Protein AF-A0A3S4IKL4-F1 (afdb_monomer_lite)

Structure (mmCIF, N/CA/C/O backbone):
data_AF-A0A3S4IKL4-F1
#
_entry.id   AF-A0A3S4IKL4-F1
#
loop_
_atom_site.group_PDB
_atom_site.id
_atom_site.type_symbol
_atom_site.label_atom_id
_atom_site.label_alt_id
_atom_site.label_comp_id
_atom_site.label_asym_id
_atom_site.label_entity_id
_atom_site.label_seq_id
_atom_site.pdbx_PDB_ins_code
_atom_site.Cartn_x
_atom_site.Cartn_y
_atom_site.Cartn_z
_atom_site.occupancy
_atom_site.B_iso_or_equiv
_atom_site.auth_seq_id
_atom_site.auth_comp_id
_atom_site.auth_asym_id
_atom_site.auth_atom_id
_atom_site.pdbx_PDB_model_num
ATOM 1 N N . MET A 1 1 ? 14.413 -6.786 5.795 1.00 59.91 1 MET A N 1
ATOM 2 C CA . MET A 1 1 ? 14.677 -5.980 7.007 1.00 59.91 1 MET A CA 1
ATOM 3 C C . MET A 1 1 ? 13.807 -4.723 7.030 1.00 59.91 1 MET A C 1
ATOM 5 O O . MET A 1 1 ? 12.989 -4.625 7.927 1.00 59.91 1 MET A O 1
ATOM 9 N N . GLY A 1 2 ? 13.893 -3.813 6.045 1.00 69.00 2 GLY A N 1
ATOM 10 C CA .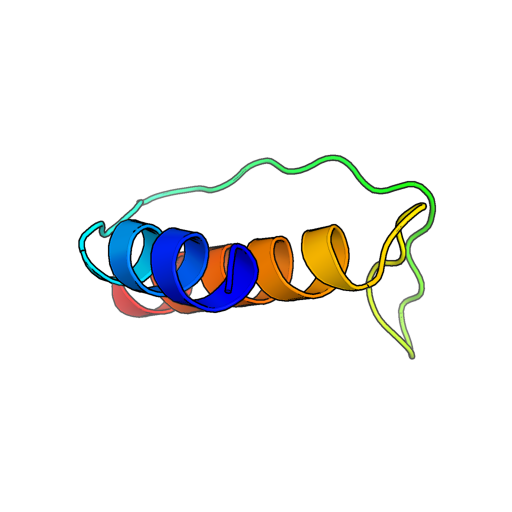 GLY A 1 2 ? 13.083 -2.576 6.050 1.00 69.00 2 GLY A CA 1
ATOM 11 C C . GLY A 1 2 ? 11.564 -2.772 5.917 1.00 69.00 2 GLY A C 1
ATOM 12 O O . GLY A 1 2 ? 10.801 -2.060 6.559 1.00 69.00 2 GLY A O 1
ATOM 13 N N . GLU A 1 3 ? 11.119 -3.755 5.126 1.00 75.00 3 GLU A N 1
ATOM 14 C CA . GLU A 1 3 ? 9.684 -4.021 4.904 1.00 75.00 3 GLU A CA 1
ATOM 15 C C . GLU A 1 3 ? 8.970 -4.447 6.184 1.00 75.00 3 GLU A C 1
ATOM 17 O O . GLU A 1 3 ? 7.928 -3.901 6.519 1.00 75.00 3 GLU A O 1
ATOM 22 N N . SER A 1 4 ? 9.579 -5.345 6.958 1.00 81.31 4 SER A N 1
ATOM 23 C CA . SER A 1 4 ? 9.011 -5.861 8.204 1.00 81.31 4 SER A CA 1
ATOM 24 C C . SER A 1 4 ? 8.731 -4.754 9.227 1.00 81.31 4 SER A C 1
ATOM 26 O O . SER A 1 4 ? 7.629 -4.702 9.762 1.00 81.31 4 SER A O 1
ATOM 28 N N . LEU A 1 5 ? 9.671 -3.821 9.431 1.00 84.38 5 LEU A N 1
ATOM 29 C CA . LEU A 1 5 ? 9.478 -2.700 10.359 1.00 84.38 5 LEU A CA 1
ATOM 30 C C . LEU A 1 5 ? 8.377 -1.743 9.879 1.00 84.38 5 LEU A C 1
ATOM 32 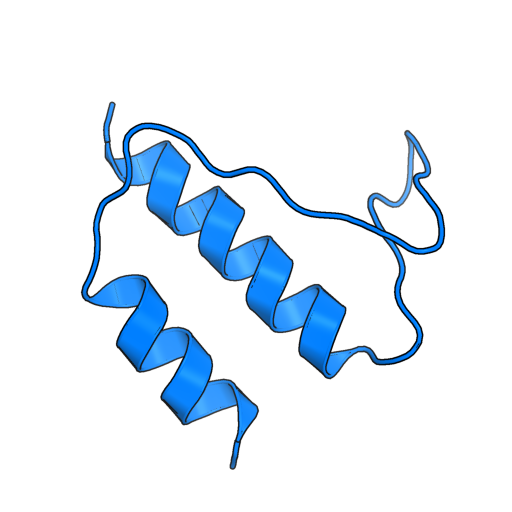O O . LEU A 1 5 ? 7.535 -1.322 10.667 1.00 84.38 5 LEU A O 1
ATOM 36 N N . ALA A 1 6 ? 8.347 -1.422 8.581 1.00 83.44 6 ALA A N 1
ATOM 37 C CA . ALA A 1 6 ? 7.307 -0.564 8.016 1.00 83.44 6 ALA A CA 1
ATOM 38 C C . ALA A 1 6 ? 5.907 -1.183 8.181 1.00 83.44 6 ALA A C 1
ATOM 40 O O . ALA A 1 6 ? 4.956 -0.489 8.539 1.00 83.44 6 ALA A O 1
ATOM 41 N N . LEU A 1 7 ? 5.787 -2.496 7.969 1.00 82.94 7 LEU A N 1
ATOM 42 C CA . LEU A 1 7 ? 4.538 -3.235 8.145 1.00 82.94 7 LEU A CA 1
ATOM 43 C C . LEU A 1 7 ? 4.094 -3.293 9.613 1.00 82.94 7 LEU A C 1
ATOM 45 O O . LEU A 1 7 ? 2.910 -3.109 9.892 1.00 82.94 7 LEU A O 1
ATOM 49 N N . GLU A 1 8 ? 5.017 -3.521 10.550 1.00 85.06 8 GLU A N 1
ATOM 50 C CA . GLU A 1 8 ? 4.733 -3.477 11.992 1.00 85.06 8 GLU A CA 1
ATOM 51 C C . GLU A 1 8 ? 4.215 -2.101 12.416 1.00 85.06 8 GLU A C 1
ATOM 53 O O . GLU A 1 8 ? 3.186 -2.009 13.085 1.00 85.06 8 GLU A O 1
ATOM 58 N N . MET A 1 9 ? 4.869 -1.032 11.954 1.00 83.25 9 MET A N 1
ATOM 59 C CA . MET A 1 9 ? 4.436 0.337 12.226 1.00 83.25 9 MET A CA 1
ATOM 60 C C . MET A 1 9 ? 3.042 0.613 11.658 1.00 83.25 9 MET A C 1
ATOM 62 O O . MET A 1 9 ? 2.197 1.140 12.370 1.00 83.25 9 MET A O 1
ATOM 66 N N . ILE A 1 10 ? 2.762 0.225 10.410 1.00 84.75 10 ILE A N 1
ATOM 67 C CA . ILE A 1 10 ? 1.439 0.414 9.790 1.00 84.75 10 ILE A CA 1
ATOM 68 C C . ILE A 1 10 ? 0.352 -0.352 10.546 1.00 84.75 10 ILE A C 1
ATOM 70 O O . ILE A 1 10 ? -0.750 0.160 10.727 1.00 84.75 10 ILE A O 1
ATOM 74 N N . ASN A 1 11 ? 0.650 -1.563 11.018 1.00 79.50 11 ASN A N 1
ATOM 75 C CA . ASN A 1 11 ? -0.310 -2.360 11.776 1.00 79.50 11 ASN A CA 1
ATOM 76 C C . ASN A 1 11 ? -0.638 -1.783 13.158 1.00 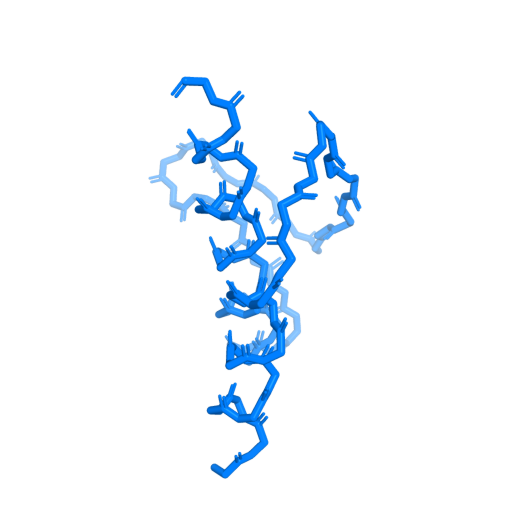79.50 11 ASN A C 1
ATOM 78 O O . ASN A 1 11 ? -1.688 -2.119 13.700 1.00 79.50 11 ASN A O 1
ATOM 82 N N . ALA A 1 12 ? 0.207 -0.908 13.706 1.00 84.12 12 ALA A N 1
ATOM 83 C CA . ALA A 1 12 ? -0.064 -0.218 14.963 1.00 84.12 12 ALA A CA 1
ATOM 84 C C . ALA A 1 12 ? -1.088 0.928 14.830 1.00 84.12 12 ALA A C 1
ATOM 86 O O . ALA A 1 12 ? -1.566 1.428 15.848 1.00 84.12 12 ALA A O 1
ATOM 87 N N . PHE A 1 13 ? -1.444 1.343 13.607 1.00 75.44 13 PHE A N 1
ATOM 88 C CA . PHE A 1 13 ? -2.388 2.435 13.366 1.00 75.44 13 PHE A CA 1
ATOM 89 C C . PHE A 1 13 ? -3.671 1.952 12.678 1.00 75.44 13 PHE A C 1
ATOM 91 O O . PHE A 1 13 ? -3.663 1.057 11.831 1.00 75.44 13 PHE A O 1
ATOM 98 N N . ALA A 1 14 ? -4.784 2.595 13.029 1.00 76.00 14 ALA A N 1
ATOM 99 C CA . ALA A 1 14 ? -6.055 2.501 12.321 1.00 76.00 14 ALA A CA 1
ATOM 100 C C . ALA A 1 14 ? -6.343 3.859 11.674 1.00 76.00 14 ALA A C 1
ATOM 102 O O . ALA A 1 14 ? -6.180 4.898 12.318 1.00 76.00 14 ALA A O 1
ATOM 103 N N . VAL A 1 15 ? -6.735 3.856 10.401 1.00 75.75 15 VAL A N 1
ATOM 104 C CA . VAL A 1 15 ? -6.950 5.086 9.629 1.00 75.75 15 VAL A CA 1
ATOM 105 C C . VAL A 1 15 ? -8.309 5.059 8.938 1.00 75.75 15 VAL A C 1
ATOM 107 O O . VAL A 1 15 ? -8.654 4.099 8.252 1.00 75.75 15 VAL A O 1
ATOM 110 N N . GLU A 1 16 ? -9.070 6.148 9.080 1.00 80.88 16 GLU A N 1
ATOM 111 C CA . GLU A 1 16 ? -10.388 6.278 8.442 1.00 80.88 16 GLU A CA 1
ATOM 112 C C . GLU A 1 16 ? -10.271 6.326 6.915 1.00 80.88 16 GLU A C 1
ATOM 114 O O . GLU A 1 16 ? -11.152 5.836 6.225 1.00 80.88 16 GLU A O 1
ATOM 119 N N . ARG A 1 17 ? -9.203 6.914 6.359 1.00 81.62 17 ARG A N 1
ATOM 120 C CA . ARG A 1 17 ? -8.975 7.000 4.906 1.00 81.62 17 ARG A CA 1
ATOM 121 C C . ARG A 1 17 ? -7.489 6.966 4.584 1.00 81.62 17 ARG A C 1
ATOM 123 O O . ARG A 1 17 ? -6.675 7.477 5.349 1.00 81.62 17 ARG A O 1
ATOM 130 N N . ALA A 1 18 ? -7.155 6.426 3.414 1.00 81.38 18 ALA A N 1
ATOM 131 C CA . ALA A 1 18 ? -5.804 6.438 2.865 1.00 81.38 18 ALA A CA 1
ATOM 132 C C . ALA A 1 18 ? -5.812 6.974 1.426 1.00 81.38 18 ALA A C 1
ATOM 134 O O . ALA A 1 18 ? -6.658 6.593 0.619 1.00 81.38 18 ALA A O 1
ATOM 135 N N . PHE A 1 19 ? -4.843 7.834 1.107 1.00 84.38 19 PHE A N 1
ATOM 136 C CA . PHE A 1 19 ? -4.585 8.326 -0.247 1.00 84.38 19 PHE A CA 1
ATOM 137 C C . PHE A 1 19 ? -3.168 7.933 -0.638 1.00 84.38 19 PHE A C 1
ATOM 139 O O . PHE A 1 19 ? -2.228 8.178 0.118 1.00 84.38 19 PHE A O 1
ATOM 146 N N . ILE A 1 20 ? -3.013 7.305 -1.800 1.00 86.44 20 ILE A N 1
ATOM 147 C CA . ILE A 1 20 ? -1.730 6.760 -2.233 1.00 86.44 20 ILE A CA 1
ATOM 148 C C . ILE A 1 20 ? -1.576 6.981 -3.738 1.00 86.44 20 ILE A C 1
ATOM 150 O O . ILE A 1 20 ? -2.502 6.715 -4.501 1.00 86.44 20 ILE A O 1
ATOM 154 N N . SER A 1 21 ? -0.405 7.445 -4.171 1.00 89.69 21 SER A N 1
ATOM 155 C CA . SER A 1 21 ? -0.026 7.443 -5.586 1.00 89.69 21 SER A CA 1
ATOM 156 C C . SER A 1 21 ? 0.408 6.045 -6.034 1.00 89.69 21 SER A C 1
ATOM 158 O O . SER A 1 21 ? 0.796 5.207 -5.219 1.00 89.69 21 SER A O 1
ATOM 160 N N . 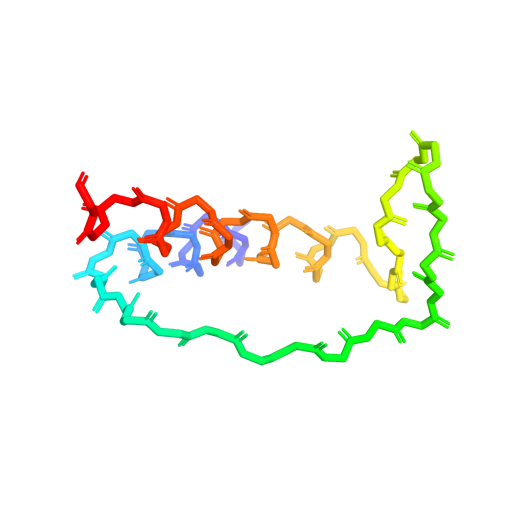CYS A 1 22 ? 0.383 5.780 -7.334 1.00 91.38 22 CYS A N 1
ATOM 161 C CA . CYS A 1 22 ? 1.014 4.607 -7.937 1.00 91.38 22 CYS A CA 1
ATOM 162 C C . CYS A 1 22 ? 1.543 4.967 -9.323 1.00 91.38 22 CYS A C 1
ATOM 164 O O . CYS A 1 22 ? 1.099 5.959 -9.904 1.00 91.38 22 CYS A O 1
ATOM 166 N N . ASP A 1 23 ? 2.488 4.178 -9.829 1.00 92.81 23 ASP A N 1
ATOM 167 C CA . ASP A 1 23 ? 3.061 4.428 -11.156 1.00 92.81 23 ASP A CA 1
ATOM 168 C C . ASP A 1 23 ? 2.115 3.913 -12.244 1.00 92.81 23 ASP A C 1
ATOM 170 O O . ASP A 1 23 ? 1.956 4.543 -13.288 1.00 92.81 23 ASP A O 1
ATOM 174 N N . ALA A 1 24 ? 1.439 2.791 -11.974 1.00 91.19 24 ALA A N 1
ATOM 175 C CA . ALA A 1 24 ? 0.335 2.305 -12.789 1.00 91.19 24 ALA A CA 1
ATOM 176 C C . ALA A 1 24 ? -0.707 1.554 -11.947 1.00 91.19 24 ALA A C 1
ATOM 178 O O . ALA A 1 24 ? -0.399 0.975 -10.900 1.00 91.19 24 ALA A O 1
ATOM 179 N N . LEU A 1 25 ? -1.943 1.557 -12.449 1.00 90.25 25 LEU A N 1
ATOM 180 C CA . LEU A 1 25 ? -3.084 0.834 -11.900 1.00 90.25 25 LEU A CA 1
ATOM 181 C C . LEU A 1 25 ? -3.689 -0.056 -12.987 1.00 90.25 25 LEU A C 1
ATOM 183 O O . LEU A 1 25 ? -4.011 0.408 -14.080 1.00 90.25 25 LEU A O 1
ATOM 187 N N . SER A 1 26 ? -3.887 -1.322 -12.650 1.00 87.88 26 SER A N 1
ATOM 188 C CA . SER A 1 26 ? -4.608 -2.310 -13.440 1.00 87.88 26 SER A CA 1
ATOM 189 C C . SER A 1 26 ? -5.807 -2.814 -12.650 1.00 87.88 26 SER A C 1
ATOM 191 O O . SER A 1 26 ? -5.710 -3.068 -11.449 1.00 87.88 26 SER A O 1
ATOM 193 N N . ILE A 1 27 ? -6.934 -3.001 -13.334 1.00 84.00 27 ILE A N 1
ATOM 194 C CA . ILE A 1 27 ? -8.144 -3.563 -12.723 1.00 84.00 27 ILE A CA 1
ATOM 195 C C . ILE A 1 27 ? -7.920 -5.032 -12.337 1.00 84.00 27 ILE A C 1
ATOM 197 O O . ILE A 1 27 ? -8.397 -5.471 -11.296 1.00 84.00 27 ILE A O 1
ATOM 201 N N . GLU A 1 28 ? -7.177 -5.786 -13.150 1.00 88.31 28 GLU A N 1
ATOM 202 C CA . GLU A 1 28 ? -6.982 -7.227 -12.948 1.00 88.31 28 GLU A CA 1
ATOM 203 C C . GLU A 1 28 ? -5.860 -7.538 -11.955 1.00 88.31 28 GLU A C 1
ATOM 205 O O . GLU A 1 28 ? -5.959 -8.478 -11.170 1.00 88.31 28 GLU A O 1
ATOM 210 N N . THR A 1 29 ? -4.778 -6.757 -11.992 1.00 82.38 29 THR A N 1
ATOM 211 C CA .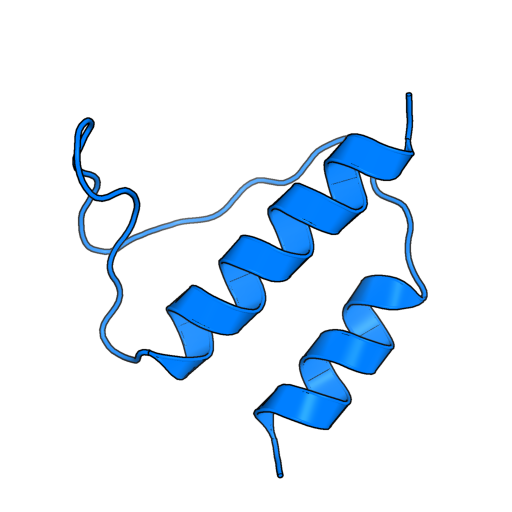 THR A 1 29 ? -3.534 -7.072 -11.269 1.00 82.38 29 THR A CA 1
ATOM 212 C C . THR A 1 29 ? -3.216 -6.102 -10.130 1.00 82.38 29 THR A C 1
ATOM 214 O O . THR A 1 29 ? -2.310 -6.369 -9.341 1.00 82.38 29 THR A O 1
ATOM 217 N N . GLY A 1 30 ? -3.975 -5.012 -9.988 1.00 85.88 30 GLY A N 1
ATOM 218 C CA . GLY A 1 30 ? -3.812 -4.022 -8.925 1.00 85.88 30 GLY A CA 1
ATOM 219 C C . GLY A 1 30 ? -2.804 -2.918 -9.258 1.00 85.88 30 GLY A C 1
ATOM 220 O O . GLY A 1 30 ? -2.649 -2.520 -10.411 1.00 85.88 30 GLY A O 1
ATOM 221 N N . ILE A 1 31 ? -2.152 -2.373 -8.227 1.00 88.00 31 ILE A N 1
ATOM 222 C CA . ILE A 1 31 ? -1.185 -1.272 -8.361 1.00 88.00 31 ILE A CA 1
ATOM 223 C C . ILE A 1 31 ? 0.242 -1.779 -8.573 1.00 88.00 31 ILE A C 1
ATOM 225 O O . ILE A 1 31 ? 0.648 -2.786 -7.991 1.00 88.00 31 ILE A O 1
ATOM 229 N N . THR A 1 32 ? 1.033 -1.017 -9.322 1.00 89.38 32 THR A N 1
ATOM 230 C CA . THR A 1 32 ? 2.478 -1.231 -9.468 1.00 89.38 32 THR A CA 1
ATOM 231 C C . THR A 1 32 ? 3.257 0.041 -9.160 1.00 89.38 32 THR A C 1
ATOM 233 O O . THR A 1 32 ? 2.794 1.147 -9.445 1.00 89.38 32 THR A O 1
ATOM 236 N N . ASN A 1 33 ? 4.466 -0.136 -8.628 1.00 91.44 33 ASN A N 1
ATOM 237 C CA . ASN A 1 33 ? 5.432 0.925 -8.364 1.00 91.44 33 ASN A CA 1
ATOM 238 C C . ASN A 1 33 ? 6.844 0.492 -8.756 1.00 91.44 33 ASN A C 1
ATOM 240 O O . ASN A 1 33 ? 7.097 -0.700 -8.948 1.00 91.44 33 ASN A O 1
ATOM 244 N N . ALA A 1 34 ? 7.756 1.463 -8.805 1.00 88.75 34 ALA A N 1
ATOM 245 C CA . ALA A 1 34 ? 9.182 1.285 -9.049 1.00 88.75 34 ALA A CA 1
ATOM 246 C C . ALA A 1 34 ? 9.811 0.154 -8.218 1.00 88.75 34 ALA A C 1
ATOM 248 O O . ALA A 1 34 ? 10.743 -0.502 -8.685 1.00 88.75 34 ALA A O 1
ATOM 249 N N . THR A 1 35 ? 9.298 -0.108 -7.009 1.00 88.81 35 THR A N 1
ATOM 250 C CA . THR A 1 35 ? 9.755 -1.219 -6.167 1.00 88.81 35 THR A CA 1
ATOM 251 C C . THR A 1 35 ? 8.615 -2.093 -5.636 1.00 88.81 35 THR A C 1
ATOM 253 O O . THR A 1 35 ? 7.539 -1.620 -5.269 1.00 88.81 35 THR A O 1
A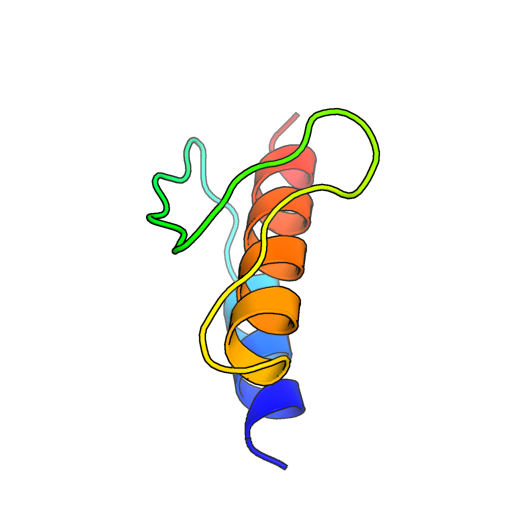TOM 256 N N . MET A 1 36 ? 8.889 -3.396 -5.493 1.00 86.19 36 MET A N 1
ATOM 257 C CA . MET A 1 36 ? 7.978 -4.331 -4.814 1.00 86.19 36 MET A CA 1
ATOM 258 C C . MET A 1 36 ? 7.821 -4.026 -3.321 1.00 86.19 36 MET A C 1
ATOM 260 O O . MET A 1 36 ? 6.776 -4.320 -2.749 1.00 86.19 36 MET A O 1
ATOM 264 N N . PHE A 1 37 ? 8.824 -3.387 -2.712 1.00 87.44 37 PHE A N 1
ATOM 265 C CA . PHE A 1 37 ? 8.746 -2.879 -1.344 1.00 87.44 37 PHE A CA 1
ATOM 266 C C . PHE A 1 37 ? 7.604 -1.863 -1.191 1.00 87.44 37 PHE A C 1
ATOM 268 O O . PHE A 1 37 ? 6.764 -2.004 -0.304 1.00 87.44 37 PHE A O 1
ATOM 275 N N . GLU A 1 38 ? 7.518 -0.874 -2.086 1.00 88.62 38 GLU A N 1
ATOM 276 C CA . GLU A 1 38 ? 6.418 0.097 -2.069 1.00 88.62 38 GLU A CA 1
ATOM 277 C C . GLU A 1 38 ? 5.067 -0.583 -2.281 1.00 88.62 38 GLU A C 1
ATOM 279 O O . GLU A 1 38 ? 4.102 -0.257 -1.592 1.00 88.62 38 GLU A O 1
ATOM 284 N N . VAL A 1 39 ? 4.991 -1.552 -3.198 1.00 89.19 39 VAL A N 1
ATOM 285 C CA . VAL A 1 39 ? 3.761 -2.327 -3.418 1.00 89.19 39 VAL A CA 1
ATOM 286 C C . VAL A 1 39 ? 3.341 -3.056 -2.132 1.00 89.19 39 VAL A C 1
ATOM 288 O O . VAL A 1 39 ? 2.168 -2.994 -1.758 1.00 89.19 39 VAL A O 1
ATOM 291 N N . GLY A 1 40 ? 4.277 -3.689 -1.416 1.00 88.38 40 GLY A N 1
ATOM 292 C CA . GLY A 1 40 ? 4.025 -4.367 -0.138 1.00 88.38 40 GLY A CA 1
ATOM 293 C C . GLY A 1 40 ? 3.489 -3.427 0.946 1.00 88.38 40 GLY A C 1
ATOM 294 O O . GLY A 1 40 ? 2.438 -3.687 1.539 1.00 88.38 40 GLY A O 1
ATOM 295 N N . VAL A 1 41 ? 4.143 -2.279 1.135 1.00 87.44 41 VAL A N 1
ATOM 296 C CA . VAL A 1 41 ? 3.728 -1.232 2.087 1.00 87.44 41 VAL A CA 1
ATOM 297 C C . VAL A 1 41 ? 2.313 -0.721 1.784 1.00 87.44 41 VAL A C 1
ATOM 299 O O . VAL A 1 41 ? 1.482 -0.591 2.685 1.00 87.44 41 VAL A O 1
ATOM 302 N N . LYS A 1 42 ? 1.994 -0.476 0.510 1.00 89.00 42 LYS A N 1
ATOM 303 C CA . LYS A 1 42 ? 0.681 0.045 0.094 1.00 89.00 42 LYS A CA 1
ATOM 304 C C . LYS A 1 42 ? -0.441 -0.967 0.301 1.00 89.00 42 LYS A C 1
ATOM 306 O O . LYS A 1 42 ? -1.521 -0.593 0.756 1.00 89.00 42 LYS A O 1
ATOM 311 N N . ARG A 1 43 ? -0.187 -2.254 0.044 1.00 85.56 43 ARG A N 1
ATOM 312 C CA . ARG A 1 43 ? -1.147 -3.327 0.359 1.00 85.56 43 ARG A CA 1
ATOM 313 C C . ARG A 1 43 ? -1.463 -3.379 1.853 1.00 85.56 43 ARG A C 1
ATOM 315 O O . ARG A 1 43 ? -2.619 -3.563 2.219 1.00 85.56 43 ARG A O 1
ATOM 322 N N . ALA A 1 44 ? -0.468 -3.171 2.711 1.00 85.06 44 ALA A N 1
ATOM 323 C CA . ALA A 1 44 ? -0.683 -3.152 4.154 1.00 85.06 44 ALA A CA 1
ATOM 324 C C . ALA A 1 44 ? -1.511 -1.951 4.629 1.00 85.06 44 ALA A C 1
ATOM 326 O O . ALA A 1 44 ? -2.358 -2.118 5.505 1.00 85.06 44 ALA A O 1
ATOM 327 N N . LEU A 1 45 ? -1.333 -0.772 4.022 1.00 84.31 45 LEU A N 1
ATOM 328 C CA . LEU A 1 45 ? -2.171 0.404 4.295 1.00 84.31 45 LEU A CA 1
ATOM 329 C C . LEU A 1 45 ? -3.647 0.153 3.951 1.00 84.31 45 LEU A C 1
ATOM 331 O O . LEU A 1 45 ? -4.522 0.509 4.739 1.00 84.31 45 LEU A O 1
ATOM 335 N N . PHE A 1 46 ? -3.935 -0.513 2.827 1.00 79.75 46 PHE A N 1
ATOM 336 C CA . PHE A 1 46 ? -5.309 -0.907 2.485 1.00 79.75 46 PHE A CA 1
ATOM 337 C C . PHE A 1 46 ? -5.915 -1.861 3.519 1.00 79.75 46 PHE A C 1
ATOM 339 O O . PHE A 1 46 ? -7.051 -1.666 3.950 1.00 79.75 46 PHE A O 1
ATOM 346 N N . SER A 1 47 ? -5.149 -2.856 3.971 1.00 76.62 47 SER A N 1
ATOM 347 C CA . SER A 1 47 ? -5.591 -3.766 5.032 1.00 76.62 47 SER A CA 1
ATOM 348 C C . SER A 1 47 ? -5.807 -3.053 6.370 1.00 76.62 47 SER A C 1
ATOM 350 O O . SER A 1 47 ? -6.706 -3.424 7.118 1.00 76.62 47 SER A O 1
ATOM 352 N N . ALA A 1 48 ? -5.008 -2.028 6.686 1.00 73.12 48 ALA A N 1
ATOM 353 C CA . ALA A 1 48 ? -5.162 -1.238 7.906 1.00 73.12 48 ALA A CA 1
ATOM 354 C C . ALA A 1 48 ? -6.433 -0.381 7.901 1.00 73.12 48 ALA A C 1
ATOM 356 O O . ALA A 1 48 ? -7.102 -0.298 8.928 1.00 73.12 48 ALA A O 1
ATOM 357 N N . HIS A 1 49 ? -6.798 0.183 6.749 1.00 66.56 49 HIS A N 1
ATOM 358 C CA . HIS A 1 49 ? -8.060 0.900 6.568 1.00 66.56 49 HIS A CA 1
ATOM 359 C C . HIS A 1 49 ? -9.287 -0.018 6.725 1.00 66.56 49 HIS A C 1
ATOM 361 O O . HIS A 1 49 ? -10.245 0.341 7.405 1.00 66.56 49 HIS A O 1
ATOM 367 N N . ALA A 1 50 ? -9.250 -1.232 6.163 1.00 60.62 50 ALA A N 1
ATOM 368 C CA . ALA A 1 50 ? -10.374 -2.173 6.230 1.00 60.62 50 ALA A CA 1
ATOM 369 C C . ALA A 1 50 ? -10.743 -2.613 7.663 1.00 60.62 50 ALA A C 1
ATOM 371 O O . ALA A 1 50 ? -11.866 -3.042 7.895 1.00 60.62 50 ALA A O 1
ATOM 372 N N . ARG A 1 51 ? -9.819 -2.493 8.629 1.00 61.16 51 ARG A N 1
ATOM 373 C CA . ARG A 1 51 ? -10.045 -2.828 10.049 1.00 61.16 51 ARG A CA 1
ATOM 374 C C . ARG A 1 51 ? -10.810 -1.758 10.834 1.00 61.16 51 ARG A C 1
ATOM 376 O O . ARG A 1 51 ? -11.095 -1.970 12.007 1.00 61.16 51 ARG A O 1
ATOM 383 N N . SER A 1 52 ? -11.096 -0.606 10.231 1.00 55.00 52 SER A N 1
ATOM 384 C CA . SER A 1 52 ? -11.844 0.483 10.871 1.00 55.00 52 SER A CA 1
ATOM 385 C C . SER A 1 52 ? -13.371 0.362 10.727 1.00 55.00 52 SER A C 1
ATOM 387 O O . SER A 1 52 ? -14.070 1.279 11.156 1.00 55.00 52 SER A O 1
ATOM 389 N N . TYR A 1 53 ? -13.876 -0.742 10.160 1.00 46.25 53 TYR A N 1
ATOM 390 C CA . TYR A 1 53 ? -15.302 -1.052 9.988 1.00 46.25 53 TYR A CA 1
ATOM 391 C C . TYR A 1 53 ? -15.700 -2.343 10.704 1.00 46.25 53 TYR A C 1
ATOM 393 O O . TYR A 1 53 ? -14.896 -3.303 10.679 1.00 46.25 53 TYR A O 1
#

Foldseek 3Di:
DVLVVLLVVLLVDADCDDDDDAPDADPVPGGHHPDVSVVSSVVSNVVSPVVVD

Radius of gyration: 11.49 Å; chains: 1; bounding box: 30×16×28 Å

InterPro domains:
  IPR014036 DeoR-like transcriptional repressor, C-terminal sensor domain [PF00455] (4-52)

pLDDT: mean 81.41, std 9.9, range [46.25, 92.81]

Sequence (53 aa):
MGESLALEMINAFAVERAFISCDALSIETGITNATMFEVGVKRALFSAHARSY

Organism: Salmonella enterica I (NCBI:txid59201)

Secondary structure (DSSP, 8-state):
-HHHHHHHHHHT---S------SEEETTTEEE-S-HHHHHHHHHHHHHHHTT-